Protein AF-A0A949BGE5-F1 (afdb_monomer)

Solvent-accessible surface area (backbone atoms only — not comparable to full-atom values): 9418 Å² total; per-residue (Å²): 144,71,74,69,63,59,54,52,50,51,51,51,49,52,54,49,51,50,52,51,50,54,51,39,67,76,38,46,68,61,51,52,51,54,53,49,50,53,50,52,50,53,51,53,53,50,53,51,54,51,59,71,67,49,75,75,72,71,78,72,82,71,82,73,49,73,65,56,54,50,52,58,60,53,67,72,52,49,102,75,47,51,64,48,81,42,78,76,45,80,57,91,40,34,39,33,34,31,42,37,40,70,52,91,71,96,49,68,64,59,58,54,49,53,46,45,54,49,50,52,51,46,48,67,78,38,66,70,43,44,32,40,39,40,37,35,31,28,75,77,54,102,87,42,71,48,59,72,24,31,33,39,38,32,72,94,72,48,77,47,79,45,78,104

Nearest PDB structures (foldseek):
  4hlb-assembly1_A  TM=5.729E-01  e=2.953E-02  Desulfovibrio piger ATCC 29098
  2qx2-assembly1_A  TM=6.061E-01  e=4.035E-02  Staphylococcus aureus subsp. aureus Mu50
  4hn3-assembly1_A  TM=5.983E-01  e=8.016E-02  Listeria monocytogenes EGD-e
  3dns-assembly1_A  TM=5.901E-01  e=5.179E-02  Clostridium acetobutylicum
  3uny-assembly6_F  TM=5.258E-01  e=2.316E-01  Bacillus cereus

Secondary structure (DSSP, 8-state):
--HHHHHHHHHHHHHHHHHHHHHHHHTHHHHHHHHHHHHHHHHHHHHHHHHHHS--PPPP-----HHHHHHHHHTT--TT--EEEEEEEE-SSEEEEEEEE-S--S-HHHHHHHHHHHHHHHHHH-TT-SEEEEEEEEEEETTEEEEEEEEEEETTTEEEEE--

Structure (mmCIF, N/CA/C/O backbone):
data_AF-A0A949BGE5-F1
#
_entry.id   AF-A0A949BGE5-F1
#
loop_
_atom_site.group_PDB
_atom_site.id
_atom_site.type_symbol
_atom_site.label_atom_id
_atom_site.label_alt_id
_atom_site.label_comp_id
_atom_site.label_asym_id
_atom_site.label_entity_id
_atom_site.label_seq_id
_atom_site.pdbx_PDB_ins_code
_atom_site.Cartn_x
_atom_site.Cartn_y
_atom_site.Cartn_z
_atom_site.occupancy
_atom_site.B_iso_or_equiv
_atom_site.auth_seq_id
_atom_site.auth_comp_id
_atom_site.auth_asym_id
_atom_site.auth_atom_id
_atom_site.pdbx_PDB_model_num
ATOM 1 N N . MET A 1 1 ? 40.282 -30.843 -65.323 1.00 46.44 1 MET A N 1
ATOM 2 C CA . MET A 1 1 ? 39.461 -29.685 -65.751 1.00 46.44 1 MET A CA 1
ATOM 3 C C . MET A 1 1 ? 39.010 -28.852 -64.535 1.00 46.44 1 MET A C 1
ATOM 5 O O . MET A 1 1 ? 37.852 -28.919 -64.163 1.00 46.44 1 MET A O 1
ATOM 9 N N . SER A 1 2 ? 39.905 -28.094 -63.878 1.00 50.12 2 SER A N 1
ATOM 10 C CA . SER A 1 2 ? 39.569 -27.304 -62.659 1.00 50.12 2 SER A CA 1
ATOM 11 C C . SER A 1 2 ? 40.036 -25.829 -62.710 1.00 50.12 2 SER A C 1
ATOM 13 O O . SER A 1 2 ? 39.532 -24.975 -61.989 1.00 50.12 2 SER A O 1
ATOM 15 N N . GLY A 1 3 ? 40.933 -25.465 -63.638 1.00 54.19 3 GLY A N 1
ATOM 16 C CA . GLY A 1 3 ? 41.506 -24.110 -63.710 1.00 54.19 3 GLY A CA 1
ATOM 17 C C . GLY A 1 3 ? 40.630 -23.023 -64.353 1.00 54.19 3 GLY A C 1
ATOM 18 O O . GLY A 1 3 ? 40.918 -21.843 -64.174 1.00 54.19 3 GLY A O 1
ATOM 19 N N . ASN A 1 4 ? 39.567 -23.379 -65.086 1.00 56.31 4 ASN A N 1
ATOM 20 C CA . ASN A 1 4 ? 38.814 -22.412 -65.906 1.00 56.31 4 ASN A CA 1
ATOM 21 C C . ASN A 1 4 ? 37.647 -21.731 -65.160 1.00 56.31 4 ASN A C 1
ATOM 23 O O . ASN A 1 4 ? 37.284 -20.603 -65.472 1.00 56.31 4 ASN A O 1
ATOM 27 N N . TYR A 1 5 ? 37.089 -22.374 -64.128 1.00 58.34 5 TYR A N 1
ATOM 28 C CA . TYR A 1 5 ? 35.997 -21.796 -63.330 1.00 58.34 5 TYR A CA 1
ATOM 29 C C . TYR A 1 5 ? 36.497 -20.717 -62.358 1.00 58.34 5 TYR A C 1
ATOM 31 O O . TYR A 1 5 ? 35.851 -19.686 -62.185 1.00 58.34 5 TYR A O 1
ATOM 39 N N . ASN A 1 6 ? 37.694 -20.904 -61.790 1.00 61.34 6 ASN A N 1
ATOM 40 C CA . ASN A 1 6 ? 38.311 -19.933 -60.881 1.00 61.34 6 ASN A CA 1
ATOM 41 C C . ASN A 1 6 ? 38.702 -18.619 -61.580 1.00 61.34 6 ASN A C 1
ATOM 43 O O . ASN A 1 6 ? 38.622 -17.551 -60.972 1.00 61.34 6 ASN A O 1
ATOM 47 N N . SER A 1 7 ? 39.101 -18.669 -62.856 1.00 62.28 7 SER A N 1
ATOM 48 C CA . SER A 1 7 ? 39.479 -17.469 -63.617 1.00 62.28 7 SER A CA 1
ATOM 49 C C . SER A 1 7 ? 38.258 -16.642 -64.035 1.00 62.28 7 SER A C 1
ATOM 51 O O . SER A 1 7 ? 38.286 -15.415 -63.943 1.00 62.28 7 SER A O 1
ATOM 53 N N . LEU A 1 8 ? 37.160 -17.302 -64.420 1.00 69.12 8 LEU A N 1
ATOM 54 C CA . LEU A 1 8 ? 35.890 -16.653 -64.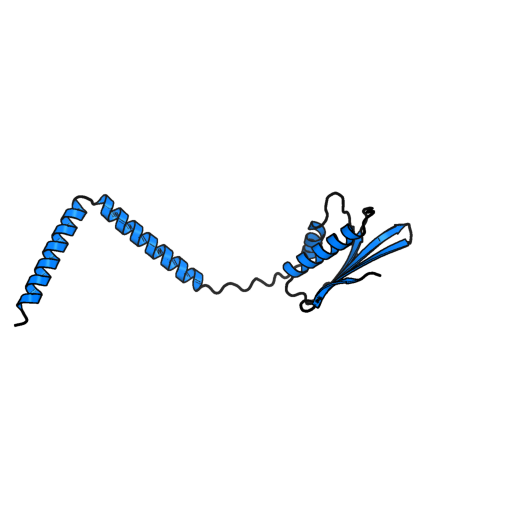749 1.00 69.12 8 LEU A CA 1
ATOM 55 C C . LEU A 1 8 ? 35.230 -16.035 -63.514 1.00 69.12 8 LEU A C 1
ATOM 57 O O . LEU A 1 8 ? 34.748 -14.907 -63.585 1.00 69.12 8 LEU A O 1
ATOM 61 N N . PHE A 1 9 ? 35.271 -16.723 -62.370 1.00 68.81 9 PHE A N 1
ATOM 62 C CA . PHE A 1 9 ? 34.727 -16.201 -61.117 1.00 68.81 9 PHE A CA 1
ATOM 63 C C . PHE A 1 9 ? 35.503 -14.975 -60.616 1.00 68.81 9 PHE A C 1
ATOM 65 O O . PHE A 1 9 ? 34.896 -13.971 -60.250 1.00 68.81 9 PHE A O 1
ATOM 72 N N . ARG A 1 10 ? 36.844 -14.997 -60.688 1.00 69.44 10 ARG A N 1
ATOM 73 C CA . ARG A 1 10 ? 37.673 -13.821 -60.371 1.00 69.44 10 ARG A CA 1
ATOM 74 C C . ARG A 1 10 ? 37.375 -12.635 -61.285 1.00 69.44 10 ARG A C 1
ATOM 76 O O . ARG A 1 10 ? 37.174 -11.537 -60.779 1.00 69.44 10 ARG A O 1
ATOM 83 N N . LYS A 1 11 ? 37.262 -12.858 -62.599 1.00 70.25 11 LYS A N 1
ATOM 84 C CA . LYS A 1 11 ? 36.883 -11.801 -63.552 1.00 70.25 11 LYS A CA 1
ATOM 85 C C . LYS A 1 11 ? 35.482 -11.255 -63.281 1.00 70.25 11 LYS A C 1
ATOM 87 O O . LYS A 1 11 ? 35.269 -10.052 -63.381 1.00 70.25 11 LYS A O 1
ATOM 92 N N . PHE A 1 12 ? 34.530 -12.107 -62.901 1.00 68.69 12 PHE A N 1
ATOM 93 C CA . PHE A 1 12 ? 33.183 -11.667 -62.540 1.00 68.69 12 PHE A CA 1
ATOM 94 C C . PHE A 1 12 ? 33.184 -10.808 -61.269 1.00 68.69 12 PHE A C 1
ATOM 96 O O . PHE A 1 12 ? 32.523 -9.770 -61.232 1.00 68.69 12 PHE A O 1
ATOM 103 N N . ILE A 1 13 ? 33.970 -11.191 -60.257 1.00 69.62 13 ILE A N 1
ATOM 104 C CA . ILE A 1 13 ? 34.166 -10.400 -59.037 1.00 69.62 13 ILE A CA 1
ATOM 105 C C . ILE A 1 13 ? 34.834 -9.061 -59.356 1.00 69.62 13 ILE A C 1
ATOM 107 O O . ILE A 1 13 ? 34.350 -8.034 -58.894 1.00 69.62 13 ILE A O 1
ATOM 111 N N . GLU A 1 14 ? 35.886 -9.037 -60.176 1.00 69.31 14 GLU A N 1
ATOM 112 C CA . GLU A 1 14 ? 36.564 -7.795 -60.572 1.00 69.31 14 GLU A CA 1
ATOM 113 C C . GLU A 1 14 ? 35.638 -6.847 -61.336 1.00 69.31 14 GLU A C 1
ATOM 115 O O . GLU A 1 14 ? 35.558 -5.667 -61.000 1.00 69.31 14 GLU A O 1
ATOM 120 N N . VAL A 1 15 ? 34.884 -7.352 -62.317 1.00 69.56 15 VAL A N 1
ATOM 121 C CA . VAL A 1 15 ? 33.925 -6.544 -63.088 1.00 69.56 15 VAL A CA 1
ATOM 122 C C . VAL A 1 15 ? 32.785 -6.041 -62.198 1.00 69.56 15 VAL A C 1
ATOM 124 O O . VAL A 1 15 ? 32.336 -4.904 -62.350 1.00 69.56 15 VAL A O 1
ATOM 127 N N . SER A 1 16 ? 32.335 -6.851 -61.239 1.00 65.19 16 SER A N 1
ATOM 128 C CA . SER A 1 16 ? 31.305 -6.453 -60.274 1.00 65.19 16 SER A CA 1
ATOM 129 C C . SER A 1 16 ? 31.828 -5.395 -59.302 1.00 65.19 16 SER A C 1
ATOM 131 O O . SER A 1 16 ? 31.153 -4.395 -59.072 1.00 65.19 16 SER A O 1
ATOM 133 N N . LEU A 1 17 ? 33.053 -5.554 -58.794 1.00 64.25 17 LEU A N 1
ATOM 134 C CA . LEU A 1 17 ? 33.727 -4.574 -57.939 1.00 64.25 17 LEU A CA 1
ATOM 135 C C . LEU A 1 17 ? 33.967 -3.251 -58.673 1.00 64.25 17 LEU A C 1
ATOM 137 O O . LEU A 1 17 ? 33.740 -2.194 -58.092 1.00 64.25 17 LEU A O 1
ATOM 141 N N . LEU A 1 18 ? 34.362 -3.293 -59.949 1.00 64.56 18 LEU A N 1
ATOM 142 C CA . LEU A 1 18 ? 34.518 -2.108 -60.798 1.00 64.56 18 LEU A CA 1
ATOM 143 C C . LEU A 1 18 ? 33.186 -1.378 -60.998 1.00 64.56 18 LEU A C 1
ATOM 145 O O . LEU A 1 18 ? 33.121 -0.169 -60.796 1.00 64.56 18 LEU A O 1
ATOM 149 N N . LYS A 1 19 ? 32.099 -2.106 -61.289 1.00 62.47 19 LYS A N 1
ATOM 150 C CA . LYS A 1 19 ? 30.754 -1.516 -61.404 1.00 62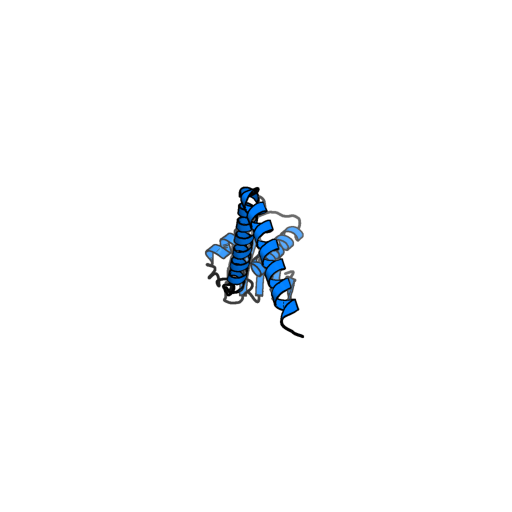.47 19 LYS A CA 1
ATOM 151 C C . LYS A 1 19 ? 30.257 -0.921 -60.087 1.00 62.47 19 LYS A C 1
ATOM 153 O O . LYS A 1 19 ? 29.664 0.153 -60.100 1.00 62.47 19 LYS A O 1
ATOM 158 N N . ILE A 1 20 ? 30.514 -1.578 -58.954 1.00 63.25 20 ILE A N 1
ATOM 159 C CA . ILE A 1 20 ? 30.183 -1.056 -57.618 1.00 63.25 20 ILE A CA 1
ATOM 160 C C . ILE A 1 20 ? 31.002 0.205 -57.322 1.00 63.25 20 ILE A C 1
ATOM 162 O O . ILE A 1 20 ? 30.457 1.168 -56.790 1.00 63.25 20 ILE A O 1
ATOM 166 N N . LYS A 1 21 ? 32.283 0.235 -57.705 1.00 62.22 21 LYS A N 1
ATOM 167 C CA . LYS A 1 21 ? 33.169 1.394 -57.538 1.00 62.22 21 LYS A CA 1
ATOM 168 C C . LYS A 1 21 ? 32.695 2.593 -58.363 1.00 62.22 21 LYS A C 1
ATOM 170 O O . LYS A 1 21 ? 32.621 3.694 -57.823 1.00 62.22 21 LYS A O 1
ATOM 175 N N . ASP A 1 22 ? 32.296 2.376 -59.615 1.00 60.62 22 ASP A N 1
ATOM 176 C CA . ASP A 1 22 ? 31.728 3.425 -60.472 1.00 60.62 22 ASP A CA 1
ATOM 177 C C . ASP A 1 22 ? 30.373 3.924 -59.951 1.00 60.62 22 ASP A C 1
ATOM 179 O O . ASP A 1 22 ? 30.119 5.132 -59.917 1.00 60.62 22 ASP A O 1
ATOM 183 N N . LEU A 1 23 ? 29.515 3.022 -59.459 1.00 60.62 23 LEU A N 1
ATOM 184 C CA . LEU A 1 23 ? 28.237 3.393 -58.846 1.00 60.62 23 LEU A CA 1
ATOM 185 C C . LEU A 1 23 ? 28.439 4.174 -57.534 1.00 60.62 23 LEU A C 1
ATOM 187 O O . LEU A 1 23 ? 27.706 5.127 -57.259 1.00 60.62 23 LEU A O 1
ATOM 191 N N . ALA A 1 24 ? 29.454 3.801 -56.749 1.00 60.44 24 ALA A N 1
ATOM 192 C CA . ALA A 1 24 ? 29.826 4.460 -55.503 1.00 60.44 24 ALA A CA 1
ATOM 193 C C . ALA A 1 24 ? 30.455 5.842 -55.725 1.00 60.44 24 ALA A C 1
ATOM 195 O O . ALA A 1 24 ? 30.217 6.751 -54.933 1.00 60.44 24 ALA A O 1
ATOM 196 N N . LEU A 1 25 ? 31.203 6.035 -56.816 1.00 63.09 25 LEU A N 1
ATOM 197 C CA . LEU A 1 25 ? 31.709 7.345 -57.235 1.00 63.09 25 LEU A CA 1
ATOM 198 C C . LEU A 1 25 ? 30.571 8.269 -57.681 1.00 63.09 25 LEU A C 1
ATOM 200 O O . LEU A 1 25 ? 30.529 9.431 -57.276 1.00 63.09 25 LEU A O 1
ATOM 204 N N . LYS A 1 26 ? 29.611 7.740 -58.450 1.00 67.44 26 LYS A N 1
ATOM 205 C CA . LYS A 1 26 ? 28.471 8.508 -58.975 1.00 67.44 26 LYS A CA 1
ATOM 206 C C . LYS A 1 26 ? 27.448 8.877 -57.892 1.00 67.44 26 LYS A C 1
ATOM 208 O O . LYS A 1 26 ? 26.846 9.942 -57.962 1.00 67.44 26 LYS A O 1
ATOM 213 N N . ASN A 1 27 ? 27.301 8.037 -56.861 1.00 68.62 27 ASN A N 1
ATOM 214 C CA . ASN A 1 27 ? 26.343 8.209 -55.760 1.00 68.62 27 ASN A CA 1
ATOM 215 C C . ASN A 1 27 ? 27.014 8.211 -54.377 1.00 68.62 27 ASN A C 1
ATOM 217 O O . ASN A 1 27 ? 26.496 7.637 -53.415 1.00 68.62 27 ASN A O 1
ATOM 221 N N . ARG A 1 28 ? 28.162 8.889 -54.256 1.00 68.12 28 ARG A N 1
ATOM 222 C CA . ARG A 1 28 ? 28.994 8.936 -53.037 1.00 68.12 28 ARG A CA 1
ATOM 223 C C . ARG A 1 28 ? 28.206 9.251 -51.761 1.00 68.12 28 ARG A C 1
ATOM 225 O O . ARG A 1 28 ? 28.470 8.667 -50.715 1.00 68.12 28 ARG A O 1
ATOM 232 N N . LYS A 1 29 ? 27.208 10.138 -51.851 1.00 71.81 29 LYS A N 1
ATOM 233 C CA . LYS A 1 29 ? 26.324 10.490 -50.727 1.00 71.81 29 LYS A CA 1
ATOM 234 C C . LYS A 1 29 ? 25.438 9.317 -50.285 1.00 71.81 29 LYS A C 1
ATOM 236 O O . LYS A 1 29 ? 25.333 9.071 -49.093 1.00 71.81 29 LYS A O 1
ATOM 241 N N . ALA A 1 30 ? 24.853 8.568 -51.220 1.00 72.62 30 ALA A N 1
ATOM 242 C CA . ALA A 1 30 ? 23.987 7.431 -50.902 1.00 72.62 30 ALA A CA 1
ATOM 243 C C . ALA A 1 30 ? 24.773 6.271 -50.272 1.00 72.62 30 ALA A C 1
ATOM 245 O O . ALA A 1 30 ? 24.315 5.667 -49.306 1.00 72.62 30 ALA A O 1
ATOM 246 N N . VAL A 1 31 ? 25.989 6.007 -50.760 1.00 76.94 31 VAL A N 1
ATOM 247 C CA . VAL A 1 31 ? 26.869 4.983 -50.175 1.00 76.94 31 VAL A CA 1
ATOM 248 C C . VAL A 1 31 ? 27.286 5.357 -48.754 1.00 76.94 31 VAL A C 1
ATOM 250 O O . VAL A 1 31 ? 27.227 4.513 -47.864 1.00 76.94 31 VAL A O 1
ATOM 253 N N . LEU A 1 32 ? 27.635 6.624 -48.510 1.00 77.38 32 LEU A N 1
ATOM 254 C CA . LEU A 1 32 ? 27.937 7.109 -47.161 1.00 77.38 32 LEU A CA 1
ATOM 255 C C . LEU A 1 32 ? 26.744 6.951 -46.210 1.00 77.38 32 LEU A C 1
ATOM 257 O O . LEU A 1 32 ? 26.938 6.522 -45.078 1.00 77.38 32 LEU A O 1
ATOM 261 N N . VAL A 1 33 ? 25.520 7.234 -46.668 1.00 77.75 33 VAL A N 1
ATOM 262 C CA . VAL A 1 33 ? 24.301 7.045 -45.864 1.00 77.75 33 VAL A CA 1
ATOM 263 C C . VAL A 1 33 ? 24.083 5.570 -45.521 1.00 77.75 33 VAL A C 1
ATOM 265 O O . VAL A 1 33 ? 23.822 5.259 -44.366 1.00 77.75 33 VAL A O 1
ATOM 268 N N . ILE A 1 34 ? 24.247 4.649 -46.475 1.00 81.38 34 ILE A N 1
ATOM 269 C CA . ILE A 1 34 ? 24.086 3.205 -46.221 1.00 81.38 34 ILE A CA 1
ATOM 270 C C . ILE A 1 34 ? 25.128 2.700 -45.214 1.00 81.38 34 ILE A C 1
ATOM 272 O O . ILE A 1 34 ? 24.786 1.961 -44.292 1.00 81.38 34 ILE A O 1
ATOM 276 N N . VAL A 1 35 ? 26.386 3.131 -45.349 1.00 84.44 35 VAL A N 1
ATOM 277 C CA . VAL A 1 35 ? 27.457 2.782 -44.402 1.00 84.44 35 VAL A CA 1
ATOM 278 C C . VAL A 1 35 ? 27.165 3.351 -43.013 1.00 84.44 35 VAL A C 1
ATOM 280 O O . VAL A 1 35 ? 27.324 2.643 -42.021 1.00 84.44 35 VAL A O 1
ATOM 283 N N . LEU A 1 36 ? 26.686 4.595 -42.929 1.00 84.31 36 LEU A N 1
ATOM 284 C CA . LEU A 1 36 ? 26.326 5.235 -41.664 1.00 84.31 36 LEU A CA 1
ATOM 285 C C . LEU A 1 36 ? 25.158 4.513 -40.976 1.00 84.31 36 LEU A C 1
ATOM 287 O O . LEU A 1 36 ? 25.221 4.246 -39.781 1.00 84.31 36 LEU A O 1
ATOM 291 N N . VAL A 1 37 ? 24.119 4.145 -41.729 1.00 86.25 37 VAL A N 1
ATOM 292 C CA . VAL A 1 37 ? 22.972 3.382 -41.212 1.00 86.25 37 VAL A CA 1
ATOM 293 C C . VAL A 1 37 ? 23.415 2.005 -40.715 1.00 86.25 37 VAL A C 1
ATOM 295 O O . VAL A 1 37 ? 23.033 1.603 -39.617 1.00 86.25 37 VAL A O 1
ATOM 298 N N . GLY A 1 38 ? 24.267 1.304 -41.470 1.00 86.56 38 GLY A N 1
ATOM 299 C CA . GLY A 1 38 ? 24.830 0.019 -41.045 1.00 86.56 38 GLY A CA 1
ATOM 300 C C . GLY A 1 38 ? 25.668 0.134 -39.768 1.00 86.56 38 GLY A C 1
ATOM 301 O O . GLY A 1 38 ? 25.543 -0.692 -38.864 1.00 86.56 38 GLY A O 1
ATOM 302 N N . PHE A 1 39 ? 26.469 1.194 -39.656 1.00 89.56 39 PHE A N 1
ATOM 303 C CA . PHE A 1 39 ? 27.263 1.484 -38.464 1.00 89.56 39 PHE A CA 1
ATOM 304 C C . PHE A 1 39 ? 26.379 1.769 -37.242 1.00 89.56 39 PHE A C 1
ATOM 306 O O . PHE A 1 39 ? 26.575 1.165 -36.190 1.00 89.56 39 PHE A O 1
ATOM 313 N N . LEU A 1 40 ? 25.357 2.618 -37.378 1.00 91.19 40 LEU A N 1
ATOM 314 C CA . LEU A 1 40 ? 24.412 2.918 -36.294 1.00 91.19 40 LEU A CA 1
ATOM 315 C C . LEU A 1 40 ? 23.656 1.669 -35.829 1.00 91.19 40 LEU A C 1
ATOM 317 O O . LEU A 1 40 ? 23.504 1.449 -34.628 1.00 91.19 40 LEU A O 1
ATOM 321 N N . TYR A 1 41 ? 23.232 0.823 -36.769 1.00 89.94 41 TYR A N 1
ATOM 322 C CA . TYR A 1 41 ? 22.570 -0.438 -36.453 1.00 89.94 41 TYR A CA 1
ATOM 323 C C . TYR A 1 41 ? 23.481 -1.373 -35.647 1.00 89.94 41 TYR A C 1
ATOM 325 O O . TYR A 1 41 ? 23.063 -1.929 -34.631 1.00 89.94 41 TYR A O 1
ATOM 333 N N . PHE A 1 42 ? 24.748 -1.498 -36.047 1.00 88.56 42 PHE A N 1
ATOM 334 C CA . PHE A 1 42 ? 25.733 -2.295 -35.318 1.00 88.56 42 PHE A CA 1
ATOM 335 C C . PHE A 1 42 ? 25.929 -1.798 -33.876 1.00 88.56 42 PHE A C 1
ATOM 337 O O . PHE A 1 42 ? 25.938 -2.605 -32.943 1.00 88.56 42 PHE A O 1
ATOM 344 N N . PHE A 1 43 ? 26.005 -0.479 -33.674 1.00 89.25 43 PHE A N 1
ATOM 345 C CA . PHE A 1 43 ? 26.096 0.119 -32.338 1.00 89.25 43 PHE A CA 1
ATOM 346 C C . PHE A 1 43 ? 24.845 -0.129 -31.491 1.00 89.25 43 PHE A C 1
ATOM 348 O O . PHE A 1 43 ? 24.972 -0.489 -30.322 1.00 89.25 43 PHE A O 1
ATOM 355 N N . ALA A 1 44 ? 23.647 -0.013 -32.066 1.00 85.75 44 ALA A N 1
ATOM 356 C CA . ALA A 1 44 ? 22.401 -0.300 -31.356 1.00 85.75 44 ALA A CA 1
ATOM 357 C C . ALA A 1 44 ? 22.345 -1.759 -30.865 1.00 85.75 44 ALA A C 1
ATOM 359 O O . ALA A 1 44 ? 21.997 -2.019 -29.712 1.00 85.75 44 ALA A O 1
ATOM 360 N N . VAL A 1 45 ? 22.756 -2.710 -31.710 1.00 87.12 45 VAL A N 1
ATOM 361 C CA . VAL A 1 45 ? 22.819 -4.136 -31.349 1.00 87.12 45 VAL A CA 1
ATOM 362 C C . VAL A 1 45 ? 23.860 -4.396 -30.256 1.00 87.12 45 VAL A C 1
ATOM 364 O O . VAL A 1 45 ? 23.603 -5.180 -29.341 1.00 87.12 45 VAL A O 1
ATOM 367 N N . LEU A 1 46 ? 25.021 -3.737 -30.316 1.00 87.62 46 LEU A N 1
ATOM 368 C CA . LEU A 1 46 ? 26.050 -3.831 -29.276 1.00 87.62 46 LEU A CA 1
ATOM 369 C C . LEU A 1 46 ? 25.550 -3.312 -27.926 1.00 87.62 46 LEU A C 1
ATOM 371 O O . LEU A 1 46 ? 25.672 -4.019 -26.929 1.00 87.62 46 LEU A O 1
ATOM 375 N N . ILE A 1 47 ? 24.946 -2.121 -27.898 1.00 84.75 47 ILE A N 1
ATOM 376 C CA . ILE A 1 47 ? 24.385 -1.525 -26.676 1.00 84.75 47 ILE A CA 1
ATOM 377 C C . ILE A 1 47 ? 23.314 -2.442 -26.083 1.00 84.75 47 ILE A C 1
ATOM 379 O O . ILE A 1 47 ? 23.316 -2.690 -24.880 1.00 84.75 47 ILE A O 1
ATOM 383 N N . PHE A 1 48 ? 22.440 -3.004 -26.920 1.00 82.62 48 PHE A N 1
ATOM 384 C CA . PHE A 1 48 ? 21.406 -3.933 -26.474 1.00 82.62 48 PHE A CA 1
ATOM 385 C C . PHE A 1 48 ? 21.993 -5.208 -25.850 1.00 82.62 48 PHE A C 1
ATOM 387 O O . PHE A 1 48 ? 21.574 -5.620 -24.767 1.00 82.62 48 PHE A O 1
ATOM 394 N N . LYS A 1 49 ? 23.006 -5.812 -26.486 1.00 83.12 49 LYS A N 1
ATOM 395 C CA . LYS A 1 49 ? 23.698 -6.991 -25.938 1.00 83.12 49 LYS A CA 1
ATOM 396 C C . LYS A 1 49 ? 24.402 -6.685 -24.617 1.00 83.12 49 LYS A C 1
ATOM 398 O O . LYS A 1 49 ? 24.290 -7.475 -23.684 1.00 83.12 49 LYS A O 1
ATOM 403 N N . VAL A 1 50 ? 25.080 -5.540 -24.521 1.00 81.19 50 VAL A N 1
ATOM 404 C CA . VAL A 1 50 ? 25.736 -5.101 -23.282 1.00 81.19 50 VAL A CA 1
ATOM 405 C C . VAL A 1 50 ? 24.696 -4.861 -22.187 1.00 81.19 50 VAL A C 1
ATOM 407 O O . VAL A 1 50 ? 24.852 -5.378 -21.086 1.00 81.19 50 VAL A O 1
ATOM 410 N N . SER A 1 51 ? 23.588 -4.182 -22.491 1.00 72.00 51 SER A N 1
ATOM 411 C CA . SER A 1 51 ? 22.502 -3.933 -21.536 1.00 72.00 51 SER A CA 1
ATOM 412 C C . SER A 1 51 ? 21.878 -5.220 -20.992 1.00 72.00 51 SER A C 1
ATOM 414 O O . SER A 1 51 ? 21.550 -5.269 -19.811 1.00 72.00 51 SER A O 1
ATOM 416 N N . MET A 1 52 ? 21.748 -6.263 -21.816 1.00 73.19 52 MET A N 1
ATOM 417 C CA . MET A 1 52 ? 21.269 -7.581 -21.377 1.00 73.19 52 MET A CA 1
ATOM 418 C C . MET A 1 52 ? 22.282 -8.332 -20.502 1.00 73.19 52 MET A C 1
ATOM 420 O O . MET A 1 52 ? 21.885 -9.176 -19.703 1.00 73.19 52 MET A O 1
ATOM 424 N N . SER A 1 53 ? 23.579 -8.042 -20.647 1.00 72.25 53 SER A N 1
ATOM 425 C CA . SER A 1 53 ? 24.651 -8.667 -19.859 1.00 72.25 53 SER A CA 1
ATOM 426 C C . SER A 1 53 ? 24.935 -7.978 -18.522 1.00 72.25 53 SER A C 1
ATOM 428 O O . SER A 1 53 ? 25.614 -8.556 -17.675 1.00 72.25 53 SER A O 1
ATOM 430 N N . ILE A 1 54 ? 24.413 -6.765 -18.311 1.00 67.88 54 ILE A N 1
ATOM 431 C CA . ILE A 1 54 ? 24.483 -6.104 -17.009 1.00 67.88 54 ILE A CA 1
ATOM 432 C C . ILE A 1 54 ? 23.501 -6.842 -16.089 1.00 67.88 54 ILE A C 1
ATOM 434 O O . ILE A 1 54 ? 22.302 -6.864 -16.386 1.00 67.88 54 ILE A O 1
ATOM 438 N N . PRO A 1 55 ? 23.967 -7.466 -14.990 1.00 60.78 55 PRO A N 1
ATOM 439 C CA . PRO A 1 55 ? 23.063 -8.080 -14.036 1.00 60.78 55 PRO A CA 1
ATOM 440 C C . PRO A 1 55 ? 22.102 -6.999 -13.555 1.00 60.78 55 PRO A C 1
ATOM 442 O O . PRO A 1 55 ? 22.532 -5.939 -13.093 1.00 60.78 55 PRO A O 1
ATOM 445 N N . LYS A 1 56 ? 20.796 -7.252 -13.705 1.00 61.91 56 LYS A N 1
ATOM 446 C CA . LYS A 1 56 ? 19.762 -6.395 -13.127 1.00 61.91 56 LYS A CA 1
ATOM 447 C C . LYS A 1 56 ? 20.128 -6.241 -11.660 1.00 61.91 56 LYS A C 1
ATOM 449 O O . LYS A 1 56 ? 20.171 -7.248 -10.951 1.00 61.91 56 LYS A O 1
ATOM 454 N N . GLN A 1 57 ? 20.463 -5.021 -11.237 1.00 54.16 57 GLN A N 1
ATOM 455 C CA . GLN A 1 57 ? 20.674 -4.759 -9.822 1.00 54.16 57 GLN A CA 1
ATOM 456 C C . GLN A 1 57 ? 19.448 -5.325 -9.099 1.00 54.16 57 GLN A C 1
ATOM 458 O O . GLN A 1 57 ? 18.325 -5.012 -9.516 1.00 54.16 57 GLN A O 1
ATOM 463 N N . PRO A 1 58 ? 19.627 -6.198 -8.089 1.00 53.19 58 PRO A N 1
ATOM 464 C CA . PRO A 1 58 ? 18.506 -6.545 -7.235 1.00 53.19 58 PRO A CA 1
ATOM 465 C C . PRO A 1 58 ? 17.907 -5.218 -6.758 1.00 53.19 58 PRO A C 1
ATOM 467 O O . PRO A 1 58 ? 18.685 -4.288 -6.503 1.00 53.19 58 PRO A O 1
ATOM 470 N N . PRO A 1 59 ? 16.566 -5.078 -6.719 1.00 54.88 59 PRO A N 1
ATOM 471 C CA . PRO A 1 59 ? 15.961 -3.857 -6.212 1.00 54.88 59 PRO A CA 1
ATOM 472 C C . PRO A 1 59 ? 16.631 -3.581 -4.875 1.00 54.88 59 PRO A C 1
ATOM 474 O O . PRO A 1 59 ? 16.648 -4.457 -4.007 1.00 54.88 59 PRO A O 1
ATOM 477 N N . ALA A 1 60 ? 17.312 -2.434 -4.781 1.00 46.75 60 ALA A N 1
ATOM 478 C CA . ALA A 1 60 ? 18.007 -2.055 -3.567 1.00 46.75 60 ALA A CA 1
ATOM 479 C C . ALA A 1 60 ? 17.007 -2.256 -2.433 1.00 46.75 60 ALA A C 1
ATOM 481 O O . ALA A 1 60 ? 15.887 -1.752 -2.536 1.00 46.75 60 ALA A O 1
ATOM 482 N N . SER A 1 61 ? 17.370 -3.043 -1.417 1.00 47.41 61 SER A N 1
ATOM 483 C CA . SER A 1 61 ? 16.577 -3.155 -0.201 1.00 47.41 61 SER A CA 1
ATOM 484 C C . SER A 1 61 ? 16.509 -1.744 0.363 1.00 47.41 61 SER A C 1
ATOM 486 O O . SER A 1 61 ? 17.448 -1.276 1.013 1.00 47.41 61 SER A O 1
ATOM 488 N N . LYS A 1 62 ? 15.465 -1.006 -0.012 1.00 52.28 62 LYS A N 1
ATOM 489 C CA . LYS A 1 62 ? 15.231 0.339 0.468 1.00 52.28 62 LYS A CA 1
ATOM 490 C C . LYS A 1 62 ? 15.061 0.145 1.963 1.00 52.28 62 LYS A C 1
ATOM 492 O O . LYS A 1 62 ? 14.098 -0.460 2.420 1.00 52.28 62 LYS A O 1
ATOM 497 N N . GLN A 1 63 ? 16.051 0.578 2.728 1.00 48.66 63 GLN A N 1
ATOM 498 C CA . GLN A 1 63 ? 15.946 0.628 4.172 1.00 48.66 63 GLN A CA 1
ATOM 499 C C . GLN A 1 63 ? 14.956 1.760 4.464 1.00 48.66 63 GLN A C 1
ATOM 501 O O . GLN A 1 63 ? 15.328 2.918 4.639 1.00 48.66 63 GLN A O 1
ATOM 506 N N . HIS A 1 64 ? 13.670 1.450 4.335 1.00 58.78 64 HIS A N 1
ATOM 507 C CA . HIS A 1 64 ? 12.598 2.420 4.422 1.00 58.78 64 HIS A CA 1
ATOM 508 C C . HIS A 1 64 ? 12.511 2.893 5.870 1.00 58.78 64 HIS A C 1
ATOM 510 O O . HIS A 1 64 ? 12.165 2.132 6.775 1.00 58.78 64 HIS A O 1
ATOM 516 N N . SER A 1 65 ? 12.871 4.153 6.105 1.00 65.56 65 SER A N 1
ATOM 517 C CA . SER A 1 65 ? 12.736 4.762 7.422 1.00 65.56 65 SER A CA 1
ATOM 518 C C . SER A 1 65 ? 11.259 4.791 7.833 1.00 65.56 65 SER A C 1
ATOM 520 O O . SER A 1 65 ? 10.365 4.916 6.994 1.00 65.56 65 SER A O 1
ATOM 522 N N . GLN A 1 66 ? 10.983 4.721 9.139 1.00 68.31 66 GLN A N 1
ATOM 523 C CA . GLN A 1 66 ? 9.619 4.881 9.665 1.00 68.31 66 GLN A CA 1
ATOM 524 C C . GLN A 1 66 ? 8.974 6.203 9.215 1.00 68.31 66 GLN A C 1
ATOM 526 O O . GLN A 1 66 ? 7.759 6.275 9.071 1.00 68.31 66 GLN A O 1
ATOM 531 N N . LEU A 1 67 ? 9.786 7.233 8.951 1.00 73.00 67 LEU A N 1
ATOM 532 C CA . LEU A 1 67 ? 9.326 8.512 8.418 1.00 73.00 67 LEU A CA 1
ATOM 533 C C . LEU A 1 67 ? 8.715 8.359 7.019 1.00 73.00 67 LEU A C 1
ATOM 535 O O . LEU A 1 67 ? 7.613 8.842 6.783 1.00 73.00 67 LEU A O 1
ATOM 539 N N . TYR A 1 68 ? 9.381 7.622 6.127 1.00 76.75 68 TYR A N 1
ATOM 540 C CA . TYR A 1 68 ? 8.870 7.357 4.782 1.00 76.75 68 TYR A CA 1
ATOM 541 C C . TYR A 1 68 ? 7.557 6.568 4.813 1.00 76.75 68 TYR A C 1
ATOM 543 O O . TYR A 1 68 ? 6.633 6.860 4.061 1.00 76.75 68 TYR A O 1
ATOM 551 N N . LEU A 1 69 ? 7.441 5.603 5.730 1.00 81.25 69 LEU A N 1
ATOM 552 C CA . LEU A 1 69 ? 6.198 4.862 5.937 1.00 81.25 69 LEU A CA 1
ATOM 553 C C . LEU A 1 69 ? 5.048 5.793 6.356 1.00 81.25 69 LEU A C 1
ATOM 555 O O . LEU A 1 69 ? 3.937 5.674 5.841 1.00 81.25 69 LEU A O 1
ATOM 559 N N . MET A 1 70 ? 5.309 6.733 7.267 1.00 79.31 70 MET A N 1
ATOM 560 C CA . MET A 1 70 ? 4.305 7.714 7.689 1.00 79.31 70 MET A CA 1
ATOM 561 C C . MET A 1 70 ? 3.909 8.661 6.552 1.00 79.31 70 MET A C 1
ATOM 563 O O . MET A 1 70 ? 2.725 8.955 6.409 1.00 79.31 70 MET A O 1
ATOM 567 N N . GLU A 1 71 ? 4.861 9.105 5.728 1.00 80.62 71 GLU A N 1
ATOM 568 C CA . GLU A 1 71 ? 4.577 9.912 4.532 1.00 80.62 71 GLU A CA 1
ATOM 569 C C . GLU A 1 71 ? 3.730 9.138 3.519 1.00 80.62 71 GLU A C 1
ATOM 571 O O . GLU A 1 71 ? 2.731 9.659 3.022 1.00 80.62 71 GLU A O 1
ATOM 576 N N . PHE A 1 72 ? 4.075 7.874 3.264 1.00 82.81 72 PHE A N 1
ATOM 577 C CA . PHE A 1 72 ? 3.337 7.010 2.351 1.00 82.81 72 PHE A CA 1
ATOM 578 C C . PHE A 1 72 ? 1.891 6.803 2.811 1.00 82.81 72 PHE A C 1
ATOM 580 O O . PHE A 1 72 ? 0.957 7.002 2.034 1.00 82.81 72 PHE A O 1
ATOM 587 N N . ILE A 1 73 ? 1.680 6.468 4.090 1.00 82.50 73 ILE A N 1
ATOM 588 C CA . ILE A 1 73 ? 0.325 6.328 4.643 1.00 82.50 73 ILE A CA 1
ATOM 589 C C . ILE A 1 73 ? -0.393 7.686 4.625 1.00 82.50 73 ILE A C 1
ATOM 591 O O . ILE A 1 73 ? -1.577 7.751 4.300 1.00 82.50 73 ILE A O 1
ATOM 595 N N . GLY A 1 74 ? 0.318 8.780 4.909 1.00 78.38 74 GLY A N 1
ATOM 596 C CA . GLY A 1 74 ? -0.198 10.145 4.818 1.00 78.38 74 GLY A CA 1
ATOM 597 C C . GLY A 1 74 ? -0.688 10.525 3.417 1.00 78.38 74 GLY A C 1
ATOM 598 O O . GLY A 1 74 ? -1.635 11.299 3.305 1.00 78.38 74 GLY A O 1
ATOM 599 N N . GLY A 1 75 ? -0.126 9.928 2.362 1.00 80.56 75 GLY A N 1
ATOM 600 C CA . GLY A 1 75 ? -0.564 10.106 0.975 1.00 80.56 75 GLY A CA 1
ATOM 601 C C . GLY A 1 75 ? -1.989 9.618 0.682 1.00 80.56 75 GLY A C 1
ATOM 602 O O . GLY A 1 75 ? -2.587 10.050 -0.298 1.00 80.56 75 GLY A O 1
ATOM 603 N N . TYR A 1 76 ? -2.570 8.773 1.542 1.00 79.06 76 TYR A N 1
ATOM 604 C CA . TYR A 1 76 ? -3.968 8.328 1.431 1.00 79.06 76 TYR A CA 1
ATOM 605 C C . TYR A 1 76 ? -4.982 9.328 2.002 1.00 79.06 76 TYR A C 1
ATOM 607 O O . TYR A 1 76 ? -6.188 9.081 1.944 1.00 79.06 76 TYR A O 1
ATOM 615 N N . ARG A 1 77 ? -4.522 10.444 2.581 1.00 69.38 77 ARG A N 1
ATOM 616 C CA . ARG A 1 77 ? -5.401 11.515 3.058 1.00 69.38 77 ARG A CA 1
ATOM 617 C C . ARG A 1 77 ? -5.999 12.255 1.864 1.00 69.38 77 ARG A C 1
ATOM 619 O O . ARG A 1 77 ? -5.325 13.051 1.217 1.00 69.38 77 ARG A O 1
ATOM 626 N N . ASP A 1 78 ? -7.276 12.013 1.593 1.00 69.00 78 ASP A N 1
ATOM 627 C CA . ASP A 1 78 ? -8.074 12.885 0.727 1.00 69.00 78 ASP A CA 1
ATOM 628 C C . ASP A 1 78 ? -8.507 14.145 1.508 1.00 69.00 78 ASP A C 1
ATOM 630 O O . ASP A 1 78 ? -8.577 14.123 2.738 1.00 69.00 78 ASP A O 1
ATOM 634 N N . TYR A 1 79 ? -8.847 15.239 0.819 1.00 55.03 79 TYR A N 1
ATOM 635 C CA . TYR A 1 79 ? -9.158 16.559 1.403 1.00 55.03 79 TYR A CA 1
ATOM 636 C C . TYR A 1 79 ? -10.294 16.527 2.449 1.00 55.03 79 TYR A C 1
ATOM 638 O O . TYR A 1 79 ? -10.422 17.430 3.272 1.00 55.03 79 TYR A O 1
ATOM 646 N N . GLN A 1 80 ? -11.122 15.476 2.442 1.00 62.91 80 GLN A N 1
ATOM 647 C CA . GLN A 1 80 ? -12.226 15.264 3.387 1.00 62.91 80 GLN A CA 1
ATOM 648 C C . GLN A 1 80 ? -12.004 14.091 4.359 1.00 62.91 80 GLN A C 1
ATOM 650 O O . GLN A 1 80 ? -12.859 13.833 5.208 1.00 62.91 80 GLN A O 1
ATOM 655 N N . GLN A 1 81 ? -10.887 13.368 4.245 1.00 73.62 81 GLN A N 1
ATOM 656 C CA . GLN A 1 81 ? -10.602 12.145 4.996 1.00 73.62 81 GLN A CA 1
ATOM 657 C C . GLN A 1 81 ? -9.389 12.334 5.908 1.00 73.62 81 GLN A C 1
ATOM 659 O O . GLN A 1 81 ? -8.323 11.764 5.688 1.00 73.62 81 GLN A O 1
ATOM 664 N N . ASP A 1 82 ? -9.567 13.143 6.952 1.00 80.94 82 ASP A N 1
ATOM 665 C CA . ASP A 1 82 ? -8.536 13.331 7.972 1.00 80.94 82 ASP A CA 1
ATOM 666 C C . ASP A 1 82 ? -8.469 12.128 8.931 1.00 80.94 82 ASP A C 1
ATOM 668 O O . ASP A 1 82 ? -9.492 11.647 9.438 1.00 80.94 82 ASP A O 1
ATOM 672 N N . PHE A 1 83 ? -7.261 11.632 9.185 1.00 85.62 83 PHE A N 1
ATOM 673 C CA . PHE A 1 83 ? -7.005 10.524 10.100 1.00 85.62 83 PHE A CA 1
ATOM 674 C C . PHE A 1 83 ? -5.606 10.614 10.709 1.00 85.62 83 PHE A C 1
ATOM 676 O O . PHE A 1 83 ? -4.656 11.033 10.047 1.00 85.62 83 PHE A O 1
ATOM 683 N N . ASP A 1 84 ? -5.461 10.133 11.939 1.00 87.38 84 ASP A N 1
ATOM 684 C CA . ASP A 1 84 ? -4.176 9.985 12.621 1.00 87.38 84 ASP A CA 1
ATOM 685 C C . ASP A 1 84 ? -3.748 8.519 12.689 1.00 87.38 84 ASP A C 1
ATOM 687 O O . ASP A 1 84 ? -4.571 7.602 12.633 1.00 87.38 84 ASP A O 1
ATOM 691 N N . ILE A 1 85 ? -2.442 8.299 12.821 1.00 87.06 85 ILE A N 1
ATOM 692 C CA . ILE A 1 85 ? -1.853 6.972 12.991 1.00 87.06 85 ILE A CA 1
ATOM 693 C C . ILE A 1 85 ? -1.382 6.840 14.435 1.00 87.06 85 ILE A C 1
ATOM 695 O O . ILE A 1 85 ? -0.599 7.650 14.925 1.00 87.06 85 ILE A O 1
ATOM 699 N N . GLU A 1 86 ? -1.823 5.781 15.102 1.00 88.94 86 GLU A N 1
ATOM 700 C CA . GLU A 1 86 ? -1.474 5.467 16.483 1.00 88.94 86 GLU A CA 1
ATOM 701 C C . GLU A 1 86 ? -0.865 4.070 16.595 1.00 88.94 86 GLU A C 1
ATOM 703 O O . GLU A 1 86 ? -1.250 3.136 15.885 1.00 88.94 86 GLU A O 1
ATOM 708 N N . GLY A 1 87 ? 0.054 3.904 17.550 1.00 84.62 87 GLY A N 1
ATOM 709 C CA . GLY A 1 87 ? 0.571 2.589 17.929 1.00 84.62 87 GLY A CA 1
ATOM 710 C C . GLY A 1 87 ? 1.283 1.851 16.795 1.00 84.62 87 GLY A C 1
ATOM 711 O O . GLY A 1 87 ? 1.138 0.633 16.695 1.00 84.62 87 GLY A O 1
ATOM 712 N N . LEU A 1 88 ? 2.023 2.575 15.947 1.00 87.94 88 LEU A N 1
ATOM 713 C CA . LEU A 1 88 ? 2.805 1.992 14.859 1.00 87.94 88 LEU A CA 1
ATOM 714 C C . LEU A 1 88 ? 3.830 0.987 15.404 1.00 87.94 88 LEU A C 1
ATOM 716 O O . LEU A 1 88 ? 4.697 1.324 16.209 1.00 87.94 88 LEU A O 1
ATOM 720 N N . ARG A 1 89 ? 3.742 -0.250 14.923 1.00 86.31 89 ARG A N 1
ATOM 721 C CA . ARG A 1 89 ? 4.685 -1.342 15.159 1.00 86.31 89 ARG A CA 1
ATOM 722 C C . ARG A 1 89 ? 5.190 -1.826 13.812 1.00 86.31 89 ARG A C 1
ATOM 724 O O . ARG A 1 89 ? 4.455 -2.480 13.075 1.00 86.31 89 ARG A O 1
ATOM 731 N N . PHE A 1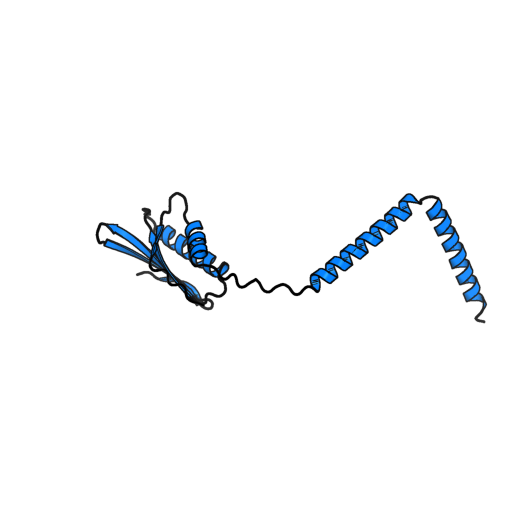 90 ? 6.435 -1.490 13.506 1.00 85.25 90 PHE A N 1
ATOM 732 C CA . PHE A 1 90 ? 7.109 -1.906 12.284 1.00 85.25 90 PHE A CA 1
ATOM 733 C C . PHE A 1 90 ? 8.209 -2.904 12.641 1.00 85.25 90 PHE A C 1
ATOM 735 O O . PHE A 1 90 ? 9.180 -2.541 13.304 1.00 85.25 90 PHE A O 1
ATOM 742 N N . GLY A 1 91 ? 8.000 -4.165 12.276 1.00 82.69 91 GLY A N 1
ATOM 743 C CA . GLY A 1 91 ? 8.985 -5.232 12.398 1.00 82.69 91 GLY A CA 1
ATOM 744 C C . GLY A 1 91 ? 9.537 -5.631 11.033 1.00 82.69 91 GLY A C 1
ATOM 745 O O . GLY A 1 91 ? 9.108 -5.128 10.004 1.00 82.69 91 GLY A O 1
ATOM 746 N N . GLU A 1 92 ? 10.465 -6.585 11.024 1.00 80.38 92 GLU A N 1
ATOM 747 C CA . GLU A 1 92 ? 11.163 -7.018 9.804 1.00 80.38 92 GLU A CA 1
ATOM 748 C C . GLU A 1 92 ? 10.228 -7.639 8.749 1.00 80.38 92 GLU A C 1
ATOM 750 O O . GLU A 1 92 ? 10.458 -7.512 7.553 1.00 80.38 92 GLU A O 1
ATOM 755 N N . LYS A 1 93 ? 9.150 -8.298 9.193 1.00 87.75 93 LYS A N 1
ATOM 756 C CA . LYS A 1 93 ? 8.185 -9.007 8.331 1.00 87.75 93 LYS A CA 1
ATOM 757 C C . LYS A 1 93 ? 6.730 -8.663 8.632 1.00 87.75 93 LYS A C 1
ATOM 759 O O . LYS A 1 93 ? 5.817 -9.285 8.089 1.00 87.75 93 LYS A O 1
ATOM 764 N N . PHE A 1 94 ? 6.486 -7.718 9.532 1.00 89.75 94 PHE A N 1
ATOM 765 C CA . PHE A 1 94 ? 5.130 -7.353 9.909 1.00 89.75 94 PHE A CA 1
ATOM 766 C C . PHE A 1 94 ? 4.992 -5.856 10.135 1.00 89.75 94 PHE A C 1
ATOM 768 O O . PHE A 1 94 ? 5.905 -5.190 10.619 1.00 89.75 94 PHE A O 1
ATOM 775 N N . LEU A 1 95 ? 3.802 -5.349 9.845 1.00 91.19 95 LEU A N 1
ATOM 776 C CA . LEU A 1 95 ? 3.425 -3.972 10.111 1.00 91.19 95 LEU A CA 1
ATOM 777 C C . LEU A 1 95 ? 2.064 -3.950 10.798 1.00 91.19 95 LEU A C 1
ATOM 779 O O . LEU A 1 95 ? 1.105 -4.552 10.321 1.00 91.19 95 LEU A O 1
ATOM 783 N N . SER A 1 96 ? 1.951 -3.243 11.919 1.00 92.06 96 SER A N 1
ATOM 784 C CA . SER A 1 96 ? 0.659 -3.027 12.559 1.00 92.06 96 SER A CA 1
A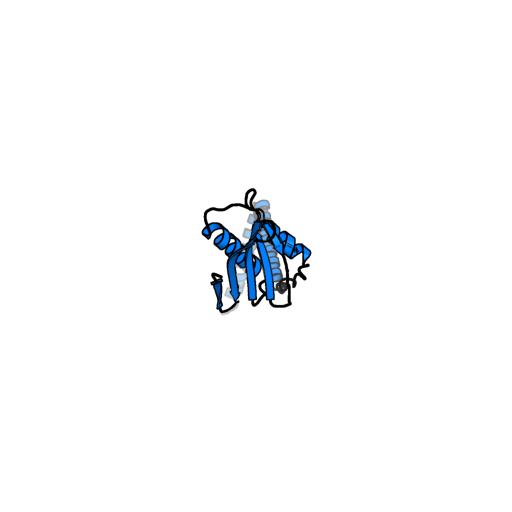TOM 785 C C . SER A 1 96 ? 0.509 -1.621 13.096 1.00 92.06 96 SER A C 1
ATOM 787 O O . SER A 1 96 ? 1.432 -1.080 13.694 1.00 92.06 96 SER A O 1
ATOM 789 N N . PHE A 1 97 ? -0.659 -1.030 12.885 1.00 92.88 97 PHE A N 1
ATOM 790 C CA . PHE A 1 97 ? -0.988 0.287 13.408 1.00 92.88 97 PHE A CA 1
ATOM 791 C C . PHE A 1 97 ? -2.497 0.486 13.498 1.00 92.88 97 PHE A C 1
ATOM 793 O O . PHE A 1 97 ? -3.296 -0.306 12.992 1.00 92.88 97 PHE A O 1
ATOM 800 N N . THR A 1 98 ? -2.886 1.556 14.180 1.00 91.88 98 THR A N 1
ATOM 801 C CA . THR A 1 98 ? -4.276 1.978 14.302 1.00 91.88 98 THR A CA 1
ATOM 802 C C . THR A 1 98 ? -4.493 3.262 13.513 1.00 91.88 98 THR A C 1
ATOM 804 O O . THR A 1 98 ? -3.765 4.229 13.705 1.00 91.88 98 THR A O 1
ATOM 807 N N . VAL A 1 99 ? -5.498 3.272 12.641 1.00 91.50 99 VAL A N 1
ATOM 808 C CA . VAL A 1 99 ? -5.969 4.462 11.927 1.00 91.50 99 VAL A CA 1
ATOM 809 C C . VAL A 1 99 ? -7.134 5.049 12.708 1.00 91.50 99 VAL A C 1
ATOM 811 O O . VAL A 1 99 ? -8.204 4.438 12.790 1.00 91.50 99 VAL A O 1
ATOM 814 N N . ASN A 1 100 ? -6.917 6.221 13.292 1.00 90.38 100 ASN A N 1
ATOM 815 C CA . ASN A 1 100 ? -7.931 6.997 13.988 1.00 90.38 100 ASN A CA 1
ATOM 816 C C . ASN A 1 100 ? -8.558 8.001 13.017 1.00 90.38 100 ASN A C 1
ATOM 818 O O . ASN A 1 100 ? -7.962 9.028 12.703 1.00 90.38 100 ASN A O 1
ATOM 822 N N . ILE A 1 101 ? -9.747 7.691 12.503 1.00 88.75 101 ILE A N 1
ATOM 823 C CA . ILE A 1 101 ? -10.447 8.572 11.568 1.00 88.75 101 ILE A CA 1
ATOM 824 C C . ILE A 1 101 ? -11.111 9.726 12.324 1.00 88.75 101 ILE A C 1
ATOM 826 O O . ILE A 1 101 ? -11.825 9.523 13.308 1.00 88.75 101 ILE A O 1
ATOM 830 N N . LYS A 1 102 ? -10.921 10.947 11.826 1.00 84.50 102 LYS A N 1
ATOM 831 C CA . LYS A 1 102 ? -11.521 12.167 12.387 1.00 84.50 102 LYS A CA 1
ATOM 832 C C . LYS A 1 102 ? -12.772 12.603 11.635 1.00 84.50 102 LYS A C 1
ATOM 834 O O . LYS A 1 102 ? -13.644 13.263 12.203 1.00 84.50 102 LYS A O 1
ATOM 839 N N . PHE A 1 103 ? -12.898 12.206 10.373 1.00 79.69 103 PHE A N 1
ATOM 840 C CA . PHE A 1 103 ? -14.046 12.564 9.552 1.00 79.69 103 PHE A CA 1
ATOM 841 C C . PHE A 1 103 ? -15.319 11.813 9.960 1.00 79.69 103 PHE A C 1
ATOM 843 O O . PHE A 1 103 ? -15.306 10.668 10.424 1.00 79.69 103 PHE A O 1
ATOM 850 N N . GLN A 1 104 ? -16.458 12.478 9.773 1.00 73.00 104 GLN A N 1
ATOM 851 C CA . GLN A 1 104 ? -17.769 11.862 9.919 1.00 73.00 104 GLN A CA 1
ATOM 852 C C . GLN A 1 104 ? -18.175 11.224 8.599 1.00 73.00 104 GLN A C 1
ATOM 854 O O . GLN A 1 104 ? -18.384 11.910 7.604 1.00 73.00 104 GLN A O 1
ATOM 859 N N . THR A 1 105 ? -18.343 9.907 8.602 1.00 71.56 105 THR A N 1
ATOM 860 C CA . THR A 1 105 ? -18.970 9.192 7.493 1.00 71.56 105 THR A CA 1
ATOM 861 C C . THR A 1 105 ? -20.190 8.436 7.991 1.00 71.56 105 THR A C 1
ATOM 863 O O . THR A 1 105 ? -20.159 7.797 9.042 1.00 71.56 105 THR A O 1
ATOM 866 N N . LYS A 1 106 ? -21.277 8.505 7.217 1.00 68.44 106 LYS A N 1
ATOM 867 C CA . LYS A 1 106 ? -22.480 7.691 7.440 1.00 68.44 106 LYS A CA 1
ATOM 868 C C . LYS A 1 106 ? -22.281 6.244 6.978 1.00 68.44 106 LYS A C 1
ATOM 870 O O . LYS A 1 106 ? -23.081 5.380 7.320 1.00 68.44 106 LYS A O 1
ATOM 875 N N . THR A 1 107 ? -21.211 5.974 6.227 1.00 74.69 107 THR A N 1
ATOM 876 C CA . THR A 1 107 ? -21.026 4.714 5.509 1.00 74.69 107 THR A CA 1
ATOM 877 C C . THR A 1 107 ? -19.712 4.047 5.902 1.00 74.69 107 THR A C 1
ATOM 879 O O . THR A 1 107 ? -18.626 4.499 5.532 1.00 74.69 107 THR A O 1
ATOM 882 N N . VAL A 1 108 ? -19.819 2.903 6.586 1.00 80.56 108 VAL A N 1
ATOM 883 C CA . VAL A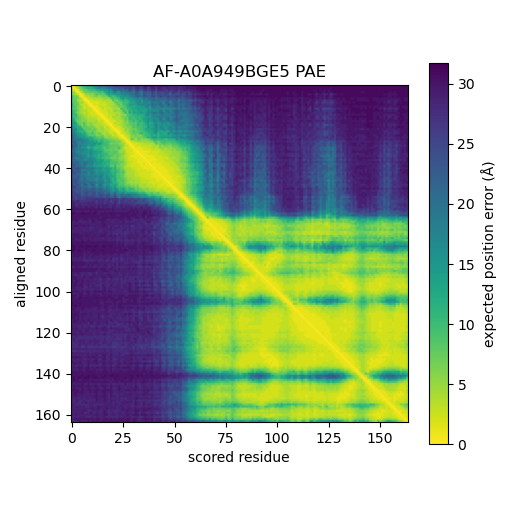 1 108 ? -18.680 2.050 6.986 1.00 80.56 108 VAL A CA 1
ATOM 884 C C . VAL A 1 108 ? -17.876 1.559 5.775 1.00 80.56 108 VAL A C 1
ATOM 886 O O . VAL A 1 108 ? -16.672 1.338 5.874 1.00 80.56 108 VAL A O 1
ATOM 889 N N . TYR A 1 109 ? -18.513 1.452 4.604 1.00 83.38 109 TYR A N 1
ATOM 890 C CA . TYR A 1 109 ? -17.853 1.076 3.352 1.00 83.38 109 TYR A CA 1
ATOM 891 C C . TYR A 1 109 ? -16.657 1.977 3.006 1.00 83.38 109 TYR A C 1
ATOM 893 O O . TYR A 1 109 ? -15.625 1.463 2.590 1.00 83.38 109 TYR A O 1
ATOM 901 N N . ILE A 1 110 ? -16.758 3.294 3.230 1.00 83.75 110 ILE A N 1
ATOM 902 C CA . ILE A 1 110 ? -15.669 4.242 2.931 1.00 83.75 110 ILE A CA 1
ATOM 903 C C . ILE A 1 110 ? -14.448 3.945 3.809 1.00 83.75 110 ILE A C 1
ATOM 905 O O . ILE A 1 110 ? -13.324 3.896 3.322 1.00 83.75 110 ILE A O 1
ATOM 909 N N . ILE A 1 111 ? -14.690 3.660 5.090 1.00 86.94 111 ILE A N 1
ATOM 910 C CA . ILE A 1 111 ? -13.656 3.325 6.078 1.00 86.94 111 ILE A CA 1
ATOM 911 C C . ILE A 1 111 ? -12.970 2.010 5.704 1.00 86.94 111 ILE A C 1
ATOM 913 O O . ILE A 1 111 ? -11.744 1.915 5.696 1.00 86.94 111 ILE A O 1
ATOM 917 N N . LYS A 1 112 ? -13.770 0.998 5.357 1.00 89.12 112 LYS A N 1
ATOM 918 C CA . LYS A 1 112 ? -13.272 -0.303 4.912 1.00 89.12 112 LYS A CA 1
ATOM 919 C C . LYS A 1 112 ? -12.431 -0.172 3.641 1.00 89.12 112 LYS A C 1
ATOM 921 O O . LYS A 1 112 ? -11.358 -0.763 3.574 1.00 89.12 112 LYS A O 1
ATOM 926 N N . LYS A 1 113 ? -12.897 0.603 2.656 1.00 88.00 113 LYS A N 1
ATOM 927 C CA . LYS A 1 113 ? -12.166 0.847 1.408 1.00 88.00 113 LYS A CA 1
ATOM 928 C C . LYS A 1 113 ? -10.822 1.523 1.680 1.00 88.00 113 LYS A C 1
ATOM 930 O O . LYS A 1 113 ? -9.814 1.006 1.225 1.00 88.00 113 LYS A O 1
ATOM 935 N N . LEU A 1 114 ? -10.800 2.593 2.479 1.00 88.06 114 LEU A N 1
ATOM 936 C CA . LEU A 1 114 ? -9.569 3.298 2.856 1.00 88.06 114 LEU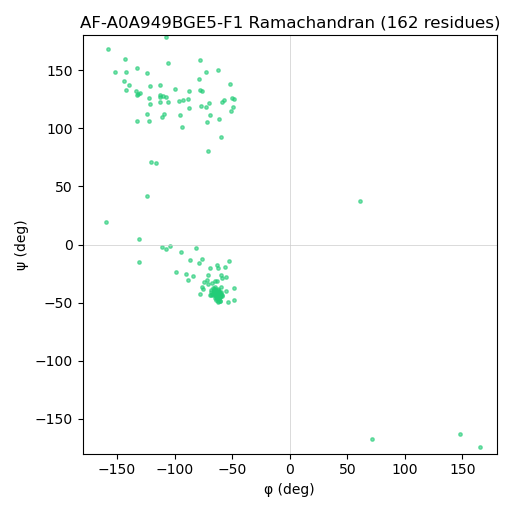 A CA 1
ATOM 937 C C . LEU A 1 114 ? -8.527 2.346 3.460 1.00 88.06 114 LEU A C 1
ATOM 939 O O . LEU A 1 114 ? -7.381 2.318 3.024 1.00 88.06 114 LEU A O 1
ATOM 943 N N . ALA A 1 115 ? -8.933 1.524 4.429 1.00 90.12 115 ALA A N 1
ATOM 944 C CA . ALA A 1 115 ? -8.022 0.589 5.080 1.00 90.12 115 ALA A CA 1
ATOM 945 C C . ALA A 1 115 ? -7.512 -0.508 4.133 1.00 90.12 115 ALA A C 1
ATOM 947 O O . ALA A 1 115 ? -6.346 -0.881 4.206 1.00 90.12 115 ALA A O 1
ATOM 948 N N . ILE A 1 116 ? -8.360 -1.017 3.234 1.00 90.75 116 ILE A N 1
ATOM 949 C CA . ILE A 1 116 ? -7.947 -2.004 2.226 1.00 90.75 116 ILE A CA 1
ATOM 950 C C . ILE A 1 116 ? -6.992 -1.375 1.204 1.00 90.75 116 ILE A C 1
ATOM 952 O O . ILE A 1 116 ? -5.973 -1.985 0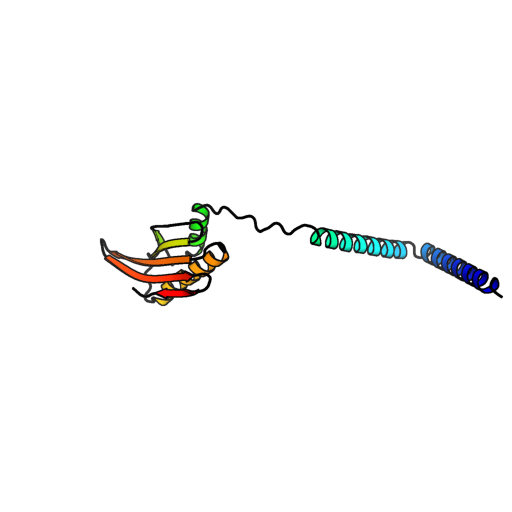.890 1.00 90.75 116 ILE A O 1
ATOM 956 N N . ASP A 1 117 ? -7.279 -0.161 0.731 1.00 89.75 117 ASP A N 1
ATOM 957 C CA . ASP A 1 117 ? -6.425 0.571 -0.211 1.00 89.75 117 ASP A CA 1
ATOM 958 C C . ASP A 1 117 ? -5.036 0.840 0.402 1.00 89.75 117 ASP A C 1
ATOM 960 O O . ASP A 1 117 ? -4.019 0.659 -0.272 1.00 89.75 117 ASP A O 1
ATOM 964 N N . MET A 1 118 ? -4.977 1.182 1.698 1.00 90.19 118 MET A N 1
ATOM 965 C CA . MET A 1 118 ? -3.720 1.300 2.447 1.00 90.19 118 MET A CA 1
ATOM 966 C C . MET A 1 118 ? -2.972 -0.031 2.528 1.00 90.19 118 MET A C 1
ATOM 968 O O . MET A 1 118 ? -1.776 -0.075 2.256 1.00 90.19 118 MET A O 1
ATOM 972 N N . VAL A 1 119 ? -3.654 -1.124 2.890 1.00 91.19 119 VAL A N 1
ATOM 973 C CA . VAL A 1 119 ? -3.036 -2.458 2.958 1.00 91.19 119 VAL A CA 1
ATOM 974 C C . VAL A 1 119 ? -2.459 -2.865 1.602 1.00 91.19 119 VAL A C 1
ATOM 976 O O . VAL A 1 119 ? -1.337 -3.357 1.551 1.00 91.19 119 VAL A O 1
ATOM 979 N N . LEU A 1 120 ? -3.199 -2.643 0.514 1.00 90.44 120 LEU A N 1
ATOM 980 C CA . LEU A 1 120 ? -2.750 -2.954 -0.843 1.00 90.44 120 LEU 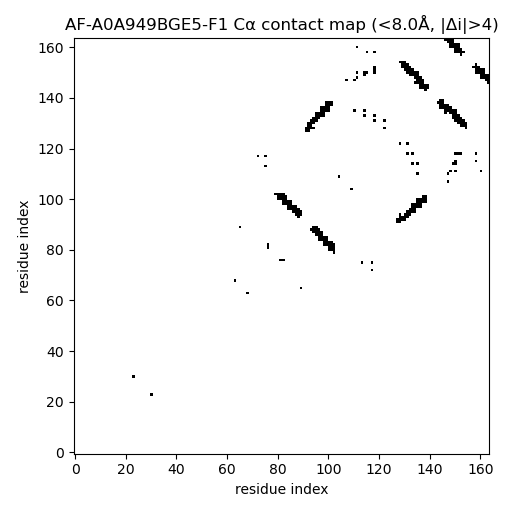A CA 1
ATOM 981 C C . LEU A 1 120 ? -1.512 -2.146 -1.230 1.00 90.44 120 LEU A C 1
ATOM 983 O O . LEU A 1 120 ? -0.552 -2.713 -1.745 1.00 90.44 120 LEU A O 1
ATOM 987 N N . GLY A 1 121 ? -1.508 -0.838 -0.966 1.00 87.50 121 GLY A N 1
ATOM 988 C CA . GLY A 1 121 ? -0.339 -0.008 -1.247 1.00 87.50 121 GLY A CA 1
ATOM 989 C C . GLY A 1 121 ? 0.876 -0.403 -0.429 1.00 87.50 121 GLY A C 1
ATOM 990 O O . GLY A 1 121 ? 1.967 -0.506 -0.975 1.00 87.50 121 GLY A O 1
ATOM 991 N N . LEU A 1 122 ? 0.680 -0.681 0.859 1.00 88.94 122 LEU A N 1
ATOM 992 C CA . LEU A 1 122 ? 1.753 -1.110 1.748 1.00 88.94 122 LEU A CA 1
ATOM 993 C C . LEU A 1 122 ? 2.306 -2.482 1.353 1.00 88.94 122 LEU A C 1
ATOM 995 O O . LEU A 1 122 ? 3.515 -2.656 1.357 1.00 88.94 122 LEU A O 1
ATOM 999 N N . ALA A 1 123 ? 1.461 -3.437 0.963 1.00 88.44 123 ALA A N 1
ATOM 1000 C CA . ALA A 1 123 ? 1.921 -4.738 0.477 1.00 88.44 123 ALA A CA 1
ATOM 1001 C C . ALA A 1 123 ? 2.706 -4.629 -0.843 1.00 88.44 123 ALA A C 1
ATOM 1003 O O . ALA A 1 123 ? 3.615 -5.422 -1.081 1.00 88.44 123 ALA A O 1
ATOM 1004 N N . ASN A 1 124 ? 2.366 -3.652 -1.689 1.00 87.06 124 ASN A N 1
ATOM 1005 C CA . ASN A 1 124 ? 3.067 -3.401 -2.947 1.00 87.06 124 ASN A CA 1
ATOM 1006 C C . ASN A 1 124 ? 4.397 -2.657 -2.748 1.00 87.06 124 ASN A C 1
ATOM 1008 O O . ASN A 1 124 ? 5.378 -3.005 -3.401 1.00 87.06 124 ASN A O 1
ATOM 1012 N N . GLU A 1 125 ? 4.436 -1.640 -1.881 1.00 84.25 125 GLU A N 1
ATOM 1013 C CA . GLU A 1 125 ? 5.659 -0.867 -1.606 1.00 84.25 125 GLU A CA 1
ATOM 1014 C C . GLU A 1 125 ? 6.643 -1.659 -0.731 1.00 84.25 125 GLU A C 1
ATOM 1016 O O . GLU A 1 125 ? 7.850 -1.536 -0.917 1.00 84.25 125 GLU A O 1
ATOM 1021 N N . TYR A 1 126 ? 6.133 -2.514 0.165 1.00 84.50 126 TYR A N 1
ATOM 1022 C CA . TYR A 1 126 ? 6.911 -3.334 1.098 1.00 84.50 126 TYR A CA 1
ATOM 1023 C C . TYR A 1 126 ? 6.637 -4.832 0.876 1.00 84.50 126 TYR A C 1
ATOM 1025 O O . TYR A 1 126 ? 5.972 -5.482 1.699 1.00 84.50 126 TYR A O 1
ATOM 1033 N N . PRO A 1 127 ? 7.121 -5.415 -0.238 1.00 84.19 127 PRO A N 1
ATOM 1034 C CA . PRO A 1 127 ? 6.861 -6.810 -0.580 1.00 84.19 127 PRO A CA 1
ATOM 1035 C C . PRO A 1 127 ? 7.423 -7.793 0.451 1.00 84.19 127 PRO A C 1
ATOM 1037 O O . PRO A 1 127 ? 6.958 -8.929 0.502 1.00 84.19 127 PRO A O 1
ATOM 1040 N N . GLU A 1 128 ? 8.390 -7.387 1.279 1.00 85.31 128 GLU A N 1
ATOM 1041 C CA . GLU A 1 128 ? 8.998 -8.163 2.363 1.00 85.31 128 GLU A CA 1
ATOM 1042 C C . GLU A 1 128 ? 8.058 -8.425 3.547 1.00 85.31 128 GLU A C 1
ATOM 1044 O O . GLU A 1 128 ? 8.257 -9.410 4.266 1.00 85.31 128 GLU A O 1
ATOM 1049 N N . LEU A 1 129 ? 6.991 -7.636 3.705 1.00 87.50 129 LEU A N 1
ATOM 1050 C CA . LEU A 1 129 ? 6.009 -7.837 4.766 1.00 87.50 129 LEU A CA 1
ATOM 1051 C C . LEU A 1 129 ? 5.187 -9.107 4.510 1.00 87.50 129 LEU A C 1
ATOM 1053 O O . LEU A 1 129 ? 4.514 -9.263 3.490 1.00 87.50 129 LEU A O 1
ATOM 1057 N N . GLU A 1 130 ? 5.228 -10.028 5.468 1.00 91.62 130 GLU A N 1
ATOM 1058 C CA . GLU A 1 130 ? 4.412 -11.244 5.482 1.00 91.62 130 GLU A CA 1
ATOM 1059 C C . GLU A 1 130 ? 3.020 -10.979 6.063 1.00 91.62 130 GLU A C 1
ATOM 1061 O O . GLU A 1 130 ? 2.064 -11.669 5.704 1.00 91.62 130 GLU A O 1
ATOM 1066 N N . SER A 1 131 ? 2.891 -9.968 6.934 1.00 92.94 131 SER A N 1
ATOM 1067 C CA . SER A 1 131 ? 1.606 -9.570 7.511 1.00 92.94 131 SER A CA 1
ATOM 1068 C C . SER A 1 131 ? 1.458 -8.061 7.715 1.00 92.94 131 SER A C 1
ATOM 1070 O O . SER A 1 131 ? 2.387 -7.375 8.141 1.00 92.94 131 SER A O 1
ATOM 1072 N N . ILE A 1 132 ? 0.260 -7.538 7.442 1.00 94.12 132 ILE A N 1
ATOM 1073 C CA . ILE A 1 132 ? -0.106 -6.141 7.719 1.00 94.12 132 ILE A CA 1
ATOM 1074 C C . ILE A 1 132 ? -1.434 -6.129 8.472 1.00 94.12 132 ILE A C 1
ATOM 1076 O O . ILE A 1 132 ? -2.391 -6.782 8.060 1.00 94.12 132 ILE A O 1
ATOM 1080 N N . ASN A 1 133 ? -1.505 -5.395 9.579 1.00 94.38 133 ASN A N 1
ATOM 1081 C CA . ASN A 1 133 ? -2.689 -5.324 10.429 1.00 94.38 133 ASN A CA 1
ATOM 1082 C C . ASN A 1 133 ? -3.028 -3.871 10.772 1.00 94.38 133 ASN A C 1
ATOM 1084 O O . ASN A 1 133 ? -2.367 -3.244 11.604 1.00 94.38 133 ASN A O 1
ATOM 1088 N N . ILE A 1 134 ? -4.087 -3.364 10.144 1.00 94.31 134 ILE A N 1
ATOM 1089 C CA . ILE A 1 134 ? -4.581 -2.002 10.331 1.00 94.31 134 ILE A CA 1
ATOM 1090 C C . ILE A 1 134 ? -5.901 -2.058 11.093 1.00 94.31 134 ILE A C 1
ATOM 1092 O O . ILE A 1 134 ? -6.916 -2.512 10.562 1.00 94.31 134 ILE A O 1
ATOM 1096 N N . LYS A 1 135 ? -5.914 -1.572 12.335 1.00 93.81 135 LYS A N 1
ATOM 1097 C CA . LYS A 1 135 ? -7.152 -1.397 13.108 1.00 93.81 135 LYS A CA 1
ATOM 1098 C C . LYS A 1 135 ? -7.747 -0.026 12.806 1.00 93.81 135 LYS A C 1
ATOM 1100 O O . LYS A 1 135 ? -7.030 0.962 12.895 1.00 93.81 135 LYS A O 1
ATOM 1105 N N . VAL A 1 136 ? -9.043 0.058 12.513 1.00 91.88 136 VAL A N 1
ATOM 1106 C CA . VAL A 1 1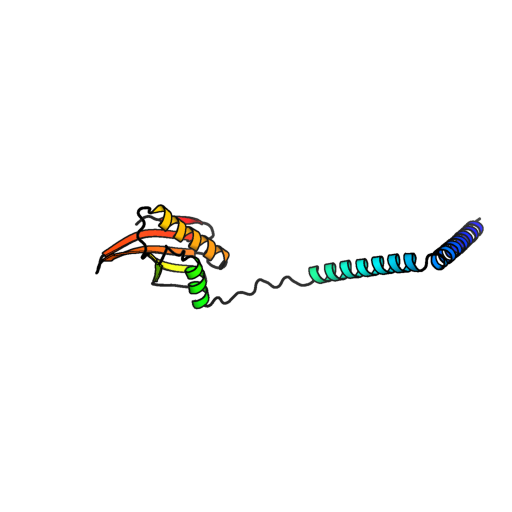36 ? -9.694 1.344 12.225 1.00 91.88 136 VAL A CA 1
ATOM 1107 C C . VAL A 1 136 ? -10.690 1.711 13.306 1.00 91.88 136 VAL A C 1
ATOM 1109 O O . VAL A 1 136 ? -11.561 0.924 13.689 1.00 91.88 136 VAL A O 1
ATOM 1112 N N . VAL A 1 137 ? -10.552 2.930 13.805 1.00 91.19 137 VAL A N 1
ATOM 1113 C CA . VAL A 1 137 ? -11.295 3.437 14.955 1.00 91.19 137 VAL A CA 1
ATOM 1114 C C . VAL A 1 137 ? -11.635 4.904 14.770 1.00 91.19 137 VAL A C 1
ATOM 1116 O O . VAL A 1 137 ? -10.977 5.600 14.008 1.00 91.19 137 VAL A O 1
ATOM 1119 N N . ARG A 1 138 ? -12.636 5.374 15.507 1.00 87.31 138 ARG A N 1
ATOM 1120 C CA . ARG A 1 138 ? -12.974 6.790 15.619 1.00 87.31 138 ARG A CA 1
ATOM 1121 C C . ARG A 1 138 ? -13.207 7.160 17.062 1.00 87.31 138 ARG A C 1
ATOM 1123 O O . ARG A 1 138 ? -13.975 6.494 17.759 1.00 87.31 138 ARG A O 1
ATOM 1130 N N . GLU A 1 139 ? -12.598 8.252 17.481 1.00 83.06 139 GLU A N 1
ATOM 1131 C CA . GLU A 1 139 ? -12.943 8.900 18.737 1.00 83.06 139 GLU A CA 1
ATOM 1132 C C . GLU A 1 139 ? -14.246 9.686 18.566 1.00 83.06 139 GLU A C 1
ATOM 1134 O O . GLU A 1 139 ? -14.377 10.564 17.713 1.00 83.06 139 GLU A O 1
ATOM 1139 N N . THR A 1 140 ? -15.259 9.319 19.347 1.00 75.69 140 THR A N 1
ATOM 1140 C CA . THR A 1 140 ? -16.606 9.907 19.294 1.00 75.69 140 THR A CA 1
ATOM 1141 C C . THR A 1 140 ? -16.876 10.882 20.443 1.00 75.69 140 THR A C 1
ATOM 1143 O O . THR A 1 140 ? -17.951 11.474 20.496 1.00 75.69 140 THR A O 1
ATOM 1146 N N . GLY A 1 141 ? -15.917 11.078 21.352 1.00 69.12 141 GLY A N 1
ATOM 1147 C CA . GLY A 1 141 ? -16.017 11.998 22.485 1.00 69.12 141 GLY A CA 1
ATOM 1148 C C . GLY A 1 141 ? -14.941 11.748 23.542 1.00 69.12 141 GLY A C 1
ATOM 1149 O O . GLY A 1 141 ? -14.080 10.893 23.361 1.00 69.12 141 GLY A O 1
ATOM 1150 N N . LYS A 1 142 ? -15.028 12.469 24.673 1.00 62.44 142 LYS A N 1
ATOM 1151 C CA . LYS A 1 142 ? -13.985 12.576 25.719 1.00 62.44 142 LYS A CA 1
ATOM 1152 C C . LYS A 1 142 ? -13.433 11.261 26.291 1.00 62.44 142 LYS A C 1
ATOM 1154 O O . LYS A 1 142 ? -12.418 11.344 26.958 1.00 62.44 142 LYS A O 1
ATOM 1159 N N . ASN A 1 143 ? -14.081 10.111 26.068 1.00 67.00 143 ASN A N 1
ATOM 1160 C CA . ASN A 1 143 ? -13.594 8.765 26.421 1.00 67.00 143 ASN A CA 1
ATOM 1161 C C . ASN A 1 143 ? -14.300 7.642 25.619 1.00 67.00 143 ASN A C 1
ATOM 1163 O O . ASN A 1 143 ? -14.327 6.493 26.057 1.00 67.00 143 ASN A O 1
ATOM 1167 N N . SER A 1 144 ? -14.933 7.946 24.478 1.00 76.50 144 SER A N 1
ATOM 1168 C CA . SER A 1 144 ? -15.657 6.936 23.690 1.00 76.50 144 SER A CA 1
ATOM 1169 C C . SER A 1 144 ? -14.964 6.686 22.356 1.00 76.50 144 SER A C 1
ATOM 1171 O O . SER A 1 144 ? -14.703 7.615 21.590 1.00 76.50 144 SER A O 1
ATOM 1173 N N . ARG A 1 145 ? -14.669 5.411 22.080 1.00 84.06 145 ARG A N 1
ATOM 1174 C CA . ARG A 1 145 ? -14.015 4.958 20.850 1.00 84.06 145 ARG A CA 1
ATOM 1175 C C . ARG A 1 145 ? -14.911 3.955 20.143 1.00 84.06 145 ARG A C 1
ATOM 1177 O O . ARG A 1 145 ? -15.221 2.904 20.693 1.00 84.06 145 ARG A O 1
ATOM 1184 N N . THR A 1 146 ? -15.294 4.270 18.913 1.00 86.19 146 THR A N 1
ATOM 1185 C CA . THR A 1 146 ? -15.962 3.319 18.023 1.00 86.19 146 THR A CA 1
ATOM 1186 C C . THR A 1 146 ? -14.896 2.547 17.258 1.00 86.19 146 THR A C 1
ATOM 1188 O O . THR A 1 146 ? -14.033 3.155 16.623 1.00 86.19 146 THR A O 1
ATOM 1191 N N . VAL A 1 147 ? -14.936 1.218 17.316 1.00 89.12 147 VAL A N 1
ATOM 1192 C CA . VAL A 1 147 ? -14.093 0.354 16.481 1.00 89.12 147 VAL A CA 1
ATOM 1193 C C . VAL A 1 147 ? -14.919 -0.065 15.273 1.00 89.12 147 VAL A C 1
ATOM 1195 O O . VAL A 1 147 ? -16.003 -0.606 15.436 1.00 89.12 147 VAL A O 1
ATOM 1198 N N . TYR A 1 148 ? -14.435 0.209 14.062 1.00 88.44 148 TYR A N 1
ATOM 1199 C CA . TYR A 1 148 ? -15.144 -0.189 12.838 1.00 88.44 148 TYR A CA 1
ATOM 1200 C C . TYR A 1 148 ? -14.765 -1.592 12.378 1.00 88.44 148 TYR A C 1
ATOM 1202 O O . TYR A 1 148 ? -15.556 -2.281 11.736 1.00 88.44 148 TYR A O 1
ATOM 1210 N N . GLY A 1 149 ? -13.529 -1.987 12.667 1.00 91.88 149 GLY A N 1
ATOM 1211 C CA . GLY A 1 149 ? -12.980 -3.272 12.281 1.00 91.88 149 GLY A CA 1
ATOM 1212 C C . GLY A 1 149 ? -11.488 -3.180 12.016 1.00 91.88 149 GLY A C 1
ATOM 1213 O O . GLY A 1 149 ? -10.805 -2.238 12.439 1.00 91.88 149 GLY A O 1
ATOM 1214 N N . ARG A 1 150 ? -10.981 -4.191 11.325 1.00 93.56 150 ARG A N 1
ATOM 1215 C CA . ARG A 1 150 ? -9.563 -4.370 11.056 1.00 93.56 150 ARG A CA 1
ATOM 1216 C C . ARG A 1 150 ? -9.353 -4.921 9.652 1.00 93.56 150 ARG A C 1
ATOM 1218 O O . ARG A 1 150 ? -9.993 -5.896 9.265 1.00 93.56 150 ARG A O 1
ATOM 1225 N N . ALA A 1 151 ? -8.421 -4.322 8.919 1.00 94.50 151 ALA A N 1
ATOM 1226 C CA . ALA A 1 151 ? -7.901 -4.879 7.680 1.00 94.50 151 ALA A CA 1
ATOM 1227 C C . ALA A 1 151 ? -6.656 -5.716 7.994 1.00 94.50 151 ALA A C 1
ATOM 1229 O O . ALA A 1 151 ? -5.712 -5.224 8.618 1.00 94.50 151 ALA A O 1
ATOM 1230 N N . VAL A 1 152 ? -6.674 -6.981 7.582 1.00 94.56 152 VAL A N 1
ATOM 1231 C CA . VAL A 1 152 ? -5.582 -7.934 7.793 1.00 94.56 152 VAL A CA 1
ATOM 1232 C C . VAL A 1 152 ? -5.116 -8.449 6.444 1.00 94.56 152 VAL A C 1
ATOM 1234 O O . VAL A 1 152 ? -5.914 -8.963 5.665 1.00 94.56 152 VAL A O 1
ATOM 1237 N N . TYR A 1 153 ? -3.823 -8.335 6.184 1.00 95.75 153 TYR A N 1
ATOM 1238 C CA . TYR A 1 153 ? -3.148 -8.977 5.067 1.00 95.75 153 TYR A CA 1
ATOM 1239 C C . TYR A 1 153 ? -2.191 -10.034 5.580 1.00 95.75 153 TYR A C 1
ATOM 1241 O O . TYR A 1 153 ? -1.466 -9.809 6.550 1.00 95.75 153 TYR A O 1
ATOM 1249 N N . VAL A 1 154 ? -2.199 -11.170 4.893 1.00 93.31 154 VAL A N 1
ATOM 1250 C CA . VAL A 1 154 ? -1.231 -12.252 5.045 1.00 93.31 154 VAL A CA 1
ATOM 1251 C C . VAL A 1 154 ? -0.793 -12.644 3.641 1.00 93.31 154 VAL A C 1
ATOM 1253 O O . VAL A 1 154 ? -1.662 -12.904 2.809 1.00 93.31 154 VAL A O 1
ATOM 1256 N N . ARG A 1 155 ? 0.518 -12.705 3.372 1.00 87.38 155 ARG A N 1
ATOM 1257 C CA . ARG A 1 155 ? 1.068 -12.923 2.016 1.00 87.38 155 ARG A CA 1
ATOM 1258 C C . ARG A 1 155 ? 0.405 -14.088 1.269 1.00 87.38 155 ARG A C 1
ATOM 1260 O O . ARG A 1 155 ? -0.056 -13.907 0.149 1.00 87.38 155 ARG A O 1
ATOM 1267 N N . ASP A 1 156 ? 0.258 -15.232 1.928 1.00 87.75 156 ASP A N 1
ATOM 1268 C CA . ASP A 1 156 ? -0.368 -16.426 1.336 1.00 87.75 156 ASP A CA 1
ATOM 1269 C C . ASP A 1 156 ? -1.872 -16.544 1.652 1.00 87.75 156 ASP A C 1
ATOM 1271 O O . ASP A 1 156 ? -2.566 -17.429 1.158 1.00 87.75 156 ASP A O 1
ATOM 1275 N N . GLY A 1 157 ? -2.392 -15.661 2.508 1.00 84.44 157 GLY A N 1
ATOM 1276 C CA . GLY A 1 157 ? -3.761 -15.703 3.027 1.00 84.44 157 GLY A CA 1
ATOM 1277 C C . GLY A 1 157 ? -4.700 -14.638 2.459 1.00 84.44 157 GLY A C 1
ATOM 1278 O O . GLY A 1 157 ? -5.887 -14.654 2.813 1.00 84.44 157 GLY A O 1
ATOM 1279 N N . GLY A 1 158 ? -4.183 -13.736 1.620 1.00 89.56 158 GLY A N 1
ATOM 1280 C CA . GLY A 1 158 ? -4.907 -12.616 1.025 1.00 89.56 158 GLY A CA 1
ATOM 1281 C C . GLY A 1 158 ? -5.246 -11.500 2.019 1.00 89.56 158 GLY A C 1
ATOM 1282 O O . GLY A 1 158 ? -4.742 -11.456 3.143 1.00 89.56 158 GLY A O 1
ATOM 1283 N N . ILE A 1 159 ? -6.122 -10.587 1.590 1.00 92.81 159 ILE A N 1
ATOM 1284 C CA . ILE A 1 159 ? -6.631 -9.480 2.412 1.00 92.81 159 ILE A CA 1
ATOM 1285 C C . ILE A 1 159 ? -8.013 -9.837 2.945 1.00 92.81 159 ILE A C 1
ATOM 1287 O O . ILE A 1 159 ? -8.884 -10.289 2.200 1.00 92.81 159 ILE A O 1
ATOM 1291 N N . ARG A 1 160 ? -8.236 -9.598 4.236 1.00 93.31 160 ARG A N 1
ATOM 1292 C CA . ARG A 1 160 ? -9.504 -9.849 4.920 1.00 93.31 160 ARG A CA 1
ATOM 1293 C C . ARG A 1 160 ? -9.899 -8.651 5.767 1.00 93.31 160 ARG A C 1
ATOM 1295 O O . ARG A 1 160 ? -9.055 -7.899 6.250 1.00 93.31 160 ARG A O 1
ATOM 1302 N N . TRP A 1 161 ? -11.205 -8.490 5.944 1.00 93.81 161 TRP A N 1
ATOM 1303 C CA . TRP A 1 161 ? -11.780 -7.496 6.841 1.00 93.81 161 TRP A CA 1
ATOM 1304 C C . TRP A 1 161 ? -12.468 -8.198 8.007 1.00 93.81 161 TRP A C 1
ATOM 1306 O O . TRP A 1 161 ? -13.384 -8.990 7.790 1.00 93.81 161 TRP A O 1
ATOM 1316 N N . GLU A 1 162 ? -12.043 -7.879 9.222 1.00 92.31 162 GLU A N 1
ATOM 1317 C CA . GLU A 1 162 ? -12.586 -8.412 10.469 1.00 92.31 162 GLU A CA 1
ATOM 1318 C C . GLU A 1 162 ? -13.431 -7.332 11.154 1.00 92.31 162 GLU A C 1
ATOM 1320 O O . GLU A 1 162 ? -12.939 -6.238 11.440 1.00 92.31 162 GLU A O 1
ATOM 1325 N N . TYR A 1 163 ? -14.707 -7.624 11.412 1.00 87.38 163 TYR A N 1
ATOM 1326 C CA . TYR A 1 163 ? -15.576 -6.764 12.223 1.00 87.38 163 TYR A CA 1
ATOM 1327 C C . TYR A 1 163 ? -15.275 -6.991 13.718 1.00 87.38 163 TYR A C 1
ATOM 1329 O O . TYR A 1 163 ? -14.983 -8.122 14.109 1.00 87.38 163 TYR A O 1
ATOM 1337 N N . GLN A 1 164 ? -15.318 -5.928 14.532 1.00 73.94 164 GLN A N 1
ATOM 1338 C CA . GLN A 1 164 ? -15.137 -5.980 15.994 1.00 73.94 164 GLN A CA 1
ATOM 1339 C C . GLN A 1 164 ? -16.338 -5.386 16.716 1.00 73.94 164 GLN A C 1
ATOM 1341 O O . GLN A 1 164 ? -16.903 -4.411 16.175 1.00 73.94 164 GLN A O 1
#

Mean predicted aligned error: 16.48 Å

Foldseek 3Di:
DPPPVVVVVVVVVVVVVVVVVVVCVVCVVVVVVVVVVVVVVVVVVVVVVVVVVPPDPDPPPPPQDVVNVVVLLVVLDDPQWDWDWADWDDDQAETEIETATAHDDPDLVVVVVSQVVSVVSCCVVCVSHQKYKYWYWYDPDDPDIDTQWIWIAGPVPGIDTGGD

Radius of gyration: 34.32 Å; Cα contacts (8 Å, |Δi|>4): 170; chains: 1; bounding box: 64×46×92 Å

pLDDT: mean 78.55, std 12.55, range [46.44, 95.75]

Sequence (164 aa):
MSGNYNSLFRKFIEVSLLKIKDLALKNRKAVLVIVLVGFLYFFAVLIFKVSMSIPKQPPASKQHSQLYLMEFIGGYRDYQQDFDIEGLRFGEKFLSFTVNIKFQTKTVYIIKKLAIDMVLGLANEYPELESINIKVVRETGKNSRTVYGRAVYVRDGGIRWEYQ